Protein AF-A0A1T1D0C9-F1 (afdb_monomer_lite)

Organism: NCBI:txid1943583

pLDDT: mean 74.95, std 12.88, range [44.28, 93.12]

Structure (mmCIF, N/CA/C/O backbone):
data_AF-A0A1T1D0C9-F1
#
_entry.id   AF-A0A1T1D0C9-F1
#
loop_
_atom_site.group_PDB
_atom_site.id
_atom_site.type_symbol
_atom_site.label_atom_id
_atom_site.label_alt_id
_atom_site.label_comp_id
_atom_site.label_asym_id
_atom_site.label_entity_id
_atom_site.label_seq_id
_atom_site.pdbx_PDB_ins_code
_atom_site.Cartn_x
_atom_site.Cartn_y
_atom_site.Cartn_z
_atom_site.occupancy
_atom_site.B_iso_or_equiv
_atom_site.auth_seq_id
_atom_site.auth_comp_id
_atom_site.auth_asym_id
_atom_site.auth_atom_id
_atom_site.pdbx_PDB_model_num
ATOM 1 N N . MET A 1 1 ? -17.736 -8.855 -10.399 1.00 44.28 1 MET A N 1
ATOM 2 C CA . MET A 1 1 ? -16.641 -9.854 -10.340 1.00 44.28 1 MET A CA 1
ATOM 3 C C . MET A 1 1 ? -16.207 -10.175 -11.767 1.00 44.28 1 MET A C 1
ATOM 5 O O . MET A 1 1 ? -16.504 -11.245 -12.278 1.00 44.28 1 MET A O 1
ATOM 9 N N . GLY A 1 2 ? -15.571 -9.210 -12.428 1.00 45.88 2 GLY A N 1
ATOM 10 C CA . GLY A 1 2 ? -15.010 -9.359 -13.778 1.00 45.88 2 GLY A CA 1
ATOM 11 C C . GLY A 1 2 ? -13.905 -8.342 -14.096 1.00 45.88 2 GLY A C 1
ATOM 12 O O . GLY A 1 2 ? -13.248 -8.462 -15.119 1.00 45.88 2 GLY A O 1
ATOM 13 N N . ASP A 1 3 ? -13.653 -7.384 -13.201 1.00 52.75 3 ASP A N 1
ATOM 14 C CA . ASP A 1 3 ? -12.983 -6.125 -13.553 1.00 52.75 3 ASP A CA 1
ATOM 15 C C . ASP A 1 3 ? -11.472 -6.110 -13.279 1.00 52.75 3 ASP A C 1
ATOM 17 O O . ASP A 1 3 ? -10.741 -5.297 -13.833 1.00 52.75 3 ASP A O 1
ATOM 21 N N . SER A 1 4 ? -10.966 -7.037 -12.461 1.00 56.91 4 SER A N 1
ATOM 22 C CA . SER A 1 4 ? -9.579 -6.975 -11.981 1.00 56.91 4 SER A CA 1
ATOM 23 C C . SER A 1 4 ? -8.540 -7.305 -13.063 1.00 56.91 4 SER A C 1
ATOM 25 O O . SER A 1 4 ? -7.440 -6.770 -13.024 1.00 56.91 4 SER A O 1
ATOM 27 N N . LEU A 1 5 ? -8.870 -8.167 -14.033 1.00 55.41 5 LEU A N 1
ATOM 28 C CA . LEU A 1 5 ? -7.954 -8.537 -15.125 1.00 55.41 5 LEU A CA 1
ATOM 29 C C . LEU A 1 5 ? -7.935 -7.500 -16.253 1.00 55.41 5 LEU A C 1
ATOM 31 O O . LEU A 1 5 ? -6.875 -7.236 -16.813 1.00 55.41 5 LEU A O 1
ATOM 35 N N . GLU A 1 6 ? -9.086 -6.904 -16.563 1.00 62.94 6 GLU A N 1
ATOM 36 C CA . GLU A 1 6 ? -9.192 -5.811 -17.539 1.00 62.94 6 GLU A CA 1
ATOM 37 C C . GLU A 1 6 ? -8.469 -4.557 -17.029 1.00 62.94 6 GLU A C 1
ATOM 39 O O . GLU A 1 6 ? -7.736 -3.929 -17.788 1.00 62.94 6 GLU A O 1
ATOM 44 N N . TYR A 1 7 ? -8.584 -4.256 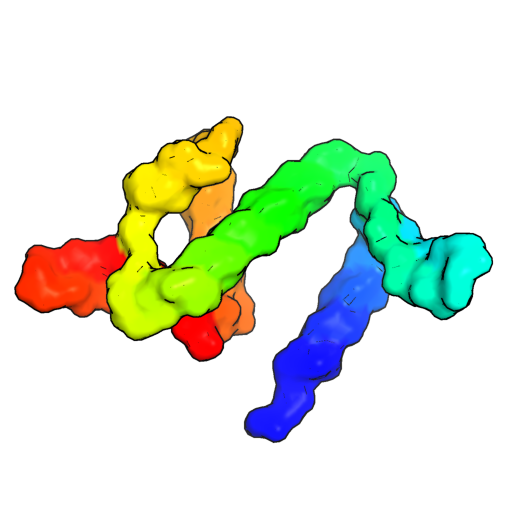-15.729 1.00 65.38 7 TYR A N 1
ATOM 45 C CA . TYR A 1 7 ? -7.836 -3.175 -15.086 1.00 65.38 7 TYR A CA 1
ATOM 46 C C . TYR A 1 7 ? -6.321 -3.394 -15.168 1.00 65.38 7 TYR A C 1
ATOM 48 O O . TYR A 1 7 ? -5.598 -2.529 -15.653 1.00 65.38 7 TYR A O 1
ATOM 56 N N . ILE A 1 8 ? -5.841 -4.586 -14.787 1.00 60.22 8 ILE A N 1
ATOM 57 C CA . ILE A 1 8 ? -4.411 -4.923 -14.869 1.00 60.22 8 ILE A CA 1
ATOM 58 C C . ILE A 1 8 ? -3.909 -4.836 -16.317 1.00 60.22 8 ILE A C 1
ATOM 60 O O . ILE A 1 8 ? -2.808 -4.344 -16.549 1.00 60.22 8 ILE A O 1
ATOM 64 N N . ARG A 1 9 ? -4.703 -5.275 -17.304 1.00 70.38 9 ARG A N 1
ATOM 65 C CA . ARG A 1 9 ? -4.324 -5.169 -18.721 1.00 70.38 9 ARG A CA 1
ATOM 66 C C . ARG A 1 9 ? -4.225 -3.710 -19.171 1.00 70.38 9 ARG A C 1
ATOM 68 O O . ARG A 1 9 ? -3.238 -3.352 -19.803 1.00 70.38 9 ARG A O 1
ATOM 75 N N . SER A 1 10 ? -5.210 -2.886 -18.817 1.00 70.19 10 SER A N 1
ATOM 76 C CA . SER A 1 10 ? -5.227 -1.460 -19.155 1.00 70.19 10 SER A CA 1
ATOM 77 C C . SER A 1 10 ? -4.038 -0.714 -18.547 1.00 70.19 10 SER A C 1
ATOM 79 O O . SER A 1 10 ? -3.440 0.129 -19.212 1.00 70.19 10 SER A O 1
ATOM 81 N N . GLU A 1 11 ? -3.669 -1.037 -17.308 1.00 68.62 11 GLU A N 1
ATOM 82 C CA . GLU A 1 11 ? -2.542 -0.394 -16.631 1.00 68.62 11 GLU A CA 1
ATOM 83 C C . GLU A 1 11 ? -1.204 -0.788 -17.272 1.00 68.62 11 GLU A C 1
ATOM 85 O O . GLU A 1 11 ? -0.354 0.061 -17.529 1.00 68.62 11 GLU A O 1
ATOM 90 N N . LEU A 1 12 ? -1.042 -2.067 -17.632 1.00 64.50 12 LEU A N 1
ATOM 91 C CA . LEU A 1 12 ? 0.142 -2.539 -18.354 1.00 64.50 12 LEU A CA 1
ATOM 92 C C . LEU A 1 12 ? 0.268 -1.878 -19.735 1.00 64.50 12 LEU A C 1
ATOM 94 O O . LEU A 1 12 ? 1.355 -1.440 -20.102 1.00 64.50 12 LEU A O 1
ATOM 98 N N . GLU A 1 13 ? -0.830 -1.758 -20.485 1.00 70.50 13 GLU A N 1
ATOM 99 C CA . GLU A 1 13 ? -0.844 -1.073 -21.786 1.00 70.50 13 GLU A CA 1
ATOM 100 C C . GLU A 1 13 ? -0.482 0.414 -21.658 1.00 70.50 13 GLU A C 1
ATOM 102 O O . GLU A 1 13 ? 0.271 0.943 -22.479 1.00 70.50 13 GLU A O 1
ATOM 107 N N . HIS A 1 14 ? -0.964 1.081 -20.608 1.00 67.62 14 HIS A N 1
ATOM 108 C CA . HIS A 1 14 ? -0.642 2.479 -20.322 1.00 67.62 14 HIS A CA 1
ATOM 109 C C . HIS A 1 14 ? 0.840 2.680 -19.991 1.00 67.62 14 HIS A C 1
ATOM 111 O O . HIS A 1 14 ? 1.480 3.594 -20.516 1.00 67.62 14 HIS A O 1
ATOM 117 N N . LEU A 1 15 ? 1.414 1.795 -19.174 1.00 60.16 15 LEU A N 1
ATOM 118 C CA . LEU A 1 15 ? 2.836 1.825 -18.821 1.00 60.16 15 LEU A CA 1
ATOM 119 C C . LEU A 1 15 ? 3.737 1.540 -20.033 1.00 60.16 15 LEU A C 1
ATOM 121 O O . LEU A 1 15 ? 4.766 2.198 -20.202 1.00 60.16 15 LEU A O 1
ATOM 125 N N . MET A 1 16 ? 3.321 0.634 -20.926 1.00 67.44 16 MET A N 1
ATOM 126 C CA . MET A 1 16 ? 4.014 0.381 -22.196 1.00 67.44 16 MET A CA 1
ATOM 127 C C . MET A 1 16 ? 3.992 1.605 -23.118 1.00 67.44 16 MET A C 1
ATOM 129 O O . MET A 1 16 ? 5.018 1.965 -23.692 1.00 67.44 16 MET A O 1
ATOM 133 N N . GLN A 1 17 ? 2.845 2.281 -23.249 1.00 68.00 17 GLN A N 1
ATOM 134 C CA . GLN A 1 17 ? 2.715 3.476 -24.095 1.00 68.00 17 GLN A CA 1
ATOM 135 C C . GLN A 1 17 ? 3.552 4.656 -23.596 1.00 68.00 17 GLN A C 1
ATOM 137 O O . GLN A 1 17 ? 4.026 5.458 -24.400 1.00 68.00 17 GLN A O 1
ATOM 142 N N . LYS A 1 18 ? 3.753 4.759 -22.280 1.00 62.28 18 LYS A N 1
ATOM 143 C CA . LYS A 1 18 ? 4.608 5.783 -21.669 1.00 62.28 18 LYS A CA 1
ATOM 144 C C . LYS A 1 18 ? 6.104 5.477 -21.765 1.00 62.28 18 LYS A C 1
ATOM 146 O O . LYS A 1 18 ? 6.906 6.341 -21.425 1.00 62.28 18 LYS A O 1
ATOM 151 N N . GLY A 1 19 ? 6.484 4.284 -22.229 1.00 57.06 19 GLY A N 1
ATOM 152 C CA . GLY A 1 19 ? 7.875 3.832 -22.218 1.00 57.06 19 GLY A CA 1
ATOM 153 C C . GLY A 1 19 ? 8.396 3.517 -20.814 1.00 57.06 19 GLY A C 1
ATOM 154 O O . GLY A 1 19 ? 9.601 3.412 -20.633 1.00 57.06 19 GLY A O 1
ATOM 155 N N . CYS A 1 20 ? 7.503 3.359 -19.833 1.00 54.72 20 CYS A N 1
ATOM 156 C CA . CYS A 1 20 ? 7.835 2.979 -18.459 1.00 54.72 20 CYS A CA 1
ATOM 157 C C . CYS A 1 20 ? 7.955 1.455 -18.305 1.00 54.72 20 CYS A C 1
ATOM 159 O O . CYS A 1 20 ? 8.427 0.983 -17.280 1.00 54.72 20 CYS A O 1
ATOM 161 N N . LEU A 1 21 ? 7.552 0.682 -19.322 1.00 59.09 21 LEU A N 1
ATOM 162 C CA . LEU A 1 21 ? 7.529 -0.778 -19.309 1.00 59.09 21 LEU A CA 1
ATOM 163 C C . LEU A 1 21 ? 7.878 -1.345 -20.696 1.00 59.09 21 LEU A C 1
ATOM 165 O O . LEU A 1 21 ? 7.067 -1.302 -21.620 1.00 59.09 21 LEU A O 1
ATOM 169 N N . ASP A 1 22 ? 9.065 -1.927 -20.835 1.00 60.50 22 ASP A N 1
ATOM 170 C CA . ASP A 1 22 ? 9.458 -2.747 -21.980 1.00 60.50 22 ASP A CA 1
ATOM 171 C C . ASP A 1 22 ? 8.932 -4.170 -21.813 1.00 60.50 22 ASP A C 1
ATOM 173 O O . ASP A 1 22 ? 9.204 -4.853 -20.823 1.00 60.50 22 ASP A O 1
ATOM 177 N N . VAL A 1 23 ? 8.236 -4.661 -22.832 1.00 66.69 23 VAL A N 1
ATOM 178 C CA . VAL A 1 23 ? 7.810 -6.059 -22.911 1.00 66.69 23 VAL A CA 1
ATOM 179 C C . VAL A 1 23 ? 8.692 -6.787 -23.909 1.00 66.69 23 VAL A C 1
ATOM 181 O O . VAL A 1 23 ? 8.782 -6.400 -25.072 1.00 66.69 23 VAL A O 1
ATOM 184 N N . PHE A 1 24 ? 9.338 -7.860 -23.466 1.00 70.19 24 PHE A N 1
ATOM 185 C CA . PHE A 1 24 ? 10.193 -8.685 -24.306 1.00 70.19 24 PHE A CA 1
ATOM 186 C C . PHE A 1 24 ? 9.923 -10.164 -24.056 1.00 70.19 24 PHE A C 1
ATOM 188 O O . PHE A 1 24 ? 9.647 -10.583 -22.936 1.00 70.19 24 PHE A O 1
ATOM 195 N N . ASN A 1 25 ? 10.032 -10.975 -25.104 1.00 69.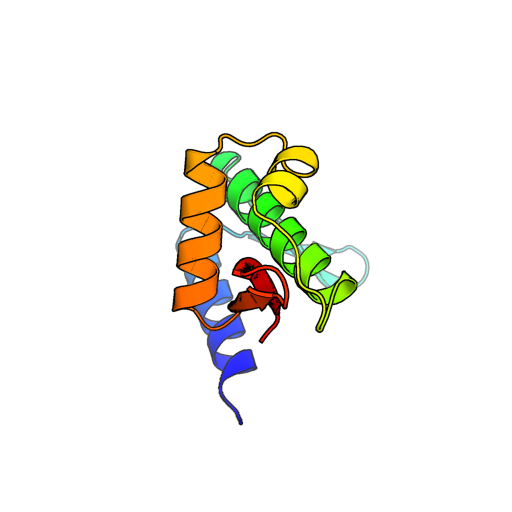88 25 ASN A N 1
ATOM 196 C CA . ASN A 1 25 ? 10.026 -12.423 -24.944 1.00 69.88 25 ASN A CA 1
ATOM 197 C C . ASN A 1 25 ? 11.427 -12.871 -24.548 1.00 69.88 25 ASN A C 1
ATOM 199 O O . ASN A 1 25 ? 12.411 -12.495 -25.192 1.00 69.88 25 ASN A O 1
ATOM 203 N N . ASP A 1 26 ? 11.528 -13.664 -23.489 1.00 64.75 26 ASP A N 1
ATOM 204 C CA . ASP A 1 26 ? 12.792 -14.297 -23.160 1.00 64.75 26 ASP A CA 1
ATOM 205 C C . ASP A 1 26 ? 13.141 -15.402 -24.171 1.00 64.75 26 ASP A C 1
ATOM 207 O O . ASP A 1 26 ? 12.358 -15.780 -25.045 1.00 64.75 26 ASP A O 1
ATOM 211 N N . ASN A 1 27 ? 14.342 -15.962 -24.038 1.00 74.38 27 ASN A N 1
ATOM 212 C CA . ASN A 1 27 ? 14.845 -17.001 -24.942 1.00 74.38 27 ASN A CA 1
ATOM 213 C C . ASN A 1 27 ? 14.044 -18.319 -24.869 1.00 74.38 27 ASN A C 1
ATOM 215 O O . ASN A 1 27 ? 14.352 -19.263 -25.595 1.00 74.38 27 ASN A O 1
ATOM 219 N N . ARG A 1 28 ? 13.066 -18.413 -23.962 1.00 76.62 28 ARG A N 1
ATOM 220 C CA . ARG A 1 28 ? 12.152 -19.545 -23.786 1.00 76.62 28 ARG A CA 1
ATOM 221 C C . ARG A 1 28 ? 10.749 -19.234 -24.319 1.00 76.62 28 ARG A C 1
ATOM 223 O O . ARG A 1 28 ? 9.899 -20.119 -24.291 1.00 76.62 28 ARG A O 1
ATOM 230 N N . GLY A 1 29 ? 10.522 -18.026 -24.841 1.00 70.19 29 GLY A N 1
ATOM 231 C CA . GLY A 1 29 ? 9.230 -17.571 -25.345 1.00 70.19 29 GLY A CA 1
ATOM 232 C C . GLY A 1 29 ? 8.273 -17.091 -24.251 1.00 70.19 29 GLY A C 1
ATOM 233 O O . GLY A 1 29 ? 7.090 -16.921 -24.534 1.00 70.19 29 GLY A O 1
ATOM 234 N N . GLU A 1 30 ? 8.750 -16.880 -23.019 1.00 62.12 30 GLU A N 1
ATOM 235 C CA . GLU A 1 30 ? 7.940 -16.296 -21.948 1.00 62.12 30 GLU A CA 1
ATOM 236 C C . GLU A 1 30 ? 7.956 -14.767 -22.045 1.00 62.12 30 GLU A C 1
ATOM 238 O O . GLU A 1 30 ? 9.020 -14.152 -22.159 1.00 62.12 30 GLU A O 1
ATOM 243 N N . VAL A 1 31 ? 6.773 -14.151 -21.962 1.00 64.56 31 VAL A N 1
ATOM 244 C CA . VAL A 1 31 ? 6.622 -12.692 -21.908 1.00 64.56 31 VAL A CA 1
ATOM 245 C C . VAL A 1 31 ? 7.204 -12.186 -20.589 1.00 64.56 31 VAL A C 1
ATOM 247 O O . VAL A 1 31 ? 6.760 -12.576 -19.508 1.00 64.56 31 VAL A O 1
ATOM 250 N N . ARG A 1 32 ? 8.199 -11.307 -20.677 1.00 58.81 32 ARG A N 1
ATOM 251 C CA . ARG A 1 32 ? 8.838 -10.642 -19.543 1.00 58.81 32 ARG A CA 1
ATOM 252 C C . ARG A 1 32 ? 8.730 -9.134 -19.680 1.00 58.81 32 ARG A C 1
ATOM 254 O O . ARG A 1 32 ? 8.689 -8.590 -20.778 1.00 58.81 32 ARG A O 1
ATOM 261 N N . TYR A 1 33 ? 8.720 -8.477 -18.532 1.00 62.50 33 TYR A N 1
ATOM 262 C CA . TYR A 1 33 ? 8.597 -7.034 -18.403 1.00 62.50 33 TYR A CA 1
ATOM 263 C C . TYR A 1 33 ? 9.916 -6.478 -17.840 1.00 62.50 33 TYR A C 1
ATOM 265 O O . TYR A 1 33 ? 10.492 -7.074 -16.925 1.00 62.50 33 TYR A O 1
ATOM 273 N N . ARG A 1 34 ? 10.432 -5.386 -18.406 1.00 53.50 34 ARG A N 1
ATOM 274 C CA . ARG A 1 34 ? 11.635 -4.656 -17.973 1.00 53.50 34 ARG A CA 1
ATOM 275 C C . ARG A 1 34 ? 11.296 -3.172 -17.957 1.00 53.50 34 ARG A C 1
ATOM 277 O O . ARG A 1 34 ? 10.827 -2.663 -18.953 1.00 53.50 34 ARG A O 1
ATOM 284 N N . GLU A 1 35 ? 11.549 -2.469 -16.868 1.00 57.19 35 GLU A N 1
ATOM 285 C CA . GLU A 1 35 ? 11.261 -1.032 -16.784 1.00 57.19 35 GLU A CA 1
ATOM 286 C C . G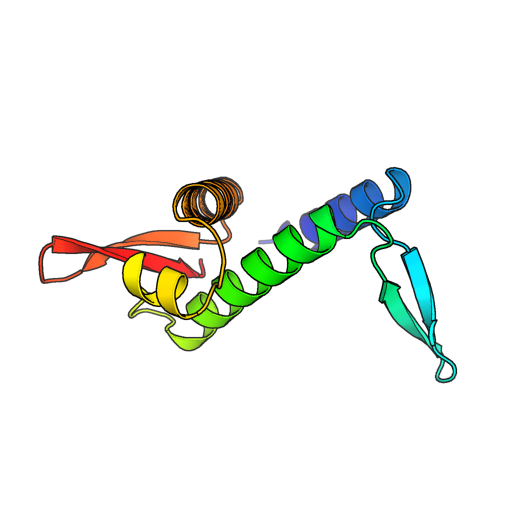LU A 1 35 ? 12.557 -0.242 -17.021 1.00 57.19 35 GLU A C 1
ATOM 288 O O . GLU A 1 35 ? 13.559 -0.539 -16.368 1.00 57.19 35 GLU A O 1
ATOM 293 N N . PRO A 1 36 ? 12.596 0.706 -17.976 1.00 51.75 36 PRO A N 1
ATOM 294 C CA . PRO A 1 36 ? 13.804 1.470 -18.290 1.00 51.75 36 PRO A CA 1
ATOM 295 C C . PRO A 1 36 ? 14.001 2.722 -17.412 1.00 51.75 36 PRO A C 1
ATOM 297 O O . PRO A 1 36 ? 15.034 3.382 -17.531 1.00 51.75 36 PRO A O 1
ATOM 300 N N . CYS A 1 37 ? 13.052 3.061 -16.532 1.00 49.66 37 CYS A N 1
ATOM 301 C CA . CYS A 1 37 ? 13.121 4.226 -15.648 1.00 49.66 37 CYS A CA 1
ATOM 302 C C . CY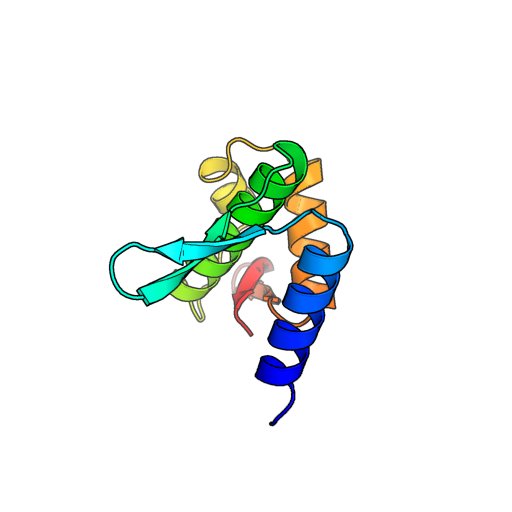S A 1 37 ? 13.402 3.798 -14.197 1.00 49.66 37 CYS A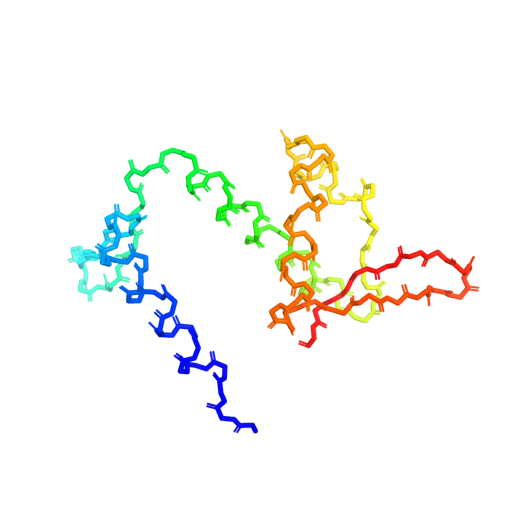 C 1
ATOM 304 O O . CYS A 1 37 ? 12.539 3.216 -13.546 1.00 49.66 37 CYS A O 1
ATOM 306 N N . ASP A 1 38 ? 14.584 4.137 -13.665 1.00 53.12 38 ASP A N 1
ATOM 307 C CA . ASP A 1 38 ? 15.003 3.786 -12.292 1.00 53.12 38 ASP A CA 1
ATOM 308 C C . ASP A 1 38 ? 14.009 4.262 -11.207 1.00 53.12 38 ASP A C 1
ATOM 310 O O . ASP A 1 38 ? 13.880 3.638 -10.154 1.00 53.12 38 ASP A O 1
ATOM 314 N N . HIS A 1 39 ? 13.281 5.356 -11.465 1.00 47.72 39 HIS A N 1
ATOM 315 C CA . HIS A 1 39 ? 12.283 5.909 -10.544 1.00 47.72 39 HIS A CA 1
ATOM 316 C C . HIS A 1 39 ? 10.993 5.071 -10.494 1.00 47.72 39 HIS A C 1
ATOM 318 O O . HIS A 1 39 ? 10.485 4.787 -9.411 1.00 47.72 39 HIS A O 1
ATOM 324 N N . ASP A 1 40 ? 10.514 4.604 -11.650 1.00 54.59 40 ASP A N 1
ATOM 325 C CA . ASP A 1 40 ? 9.311 3.767 -11.740 1.00 54.59 40 ASP A CA 1
ATOM 326 C C . ASP A 1 40 ? 9.584 2.350 -11.218 1.00 54.59 40 ASP A C 1
ATOM 328 O O . ASP A 1 40 ? 8.720 1.744 -10.586 1.00 54.59 40 ASP A O 1
ATOM 332 N N . GLN A 1 41 ? 10.823 1.862 -11.361 1.00 58.16 41 GLN A N 1
ATOM 333 C CA . GLN A 1 41 ? 11.234 0.580 -10.796 1.00 58.16 41 GLN A CA 1
ATOM 334 C C . GLN A 1 41 ? 11.211 0.592 -9.261 1.00 58.16 41 GLN A C 1
ATOM 336 O O . GLN A 1 41 ? 10.777 -0.387 -8.653 1.00 58.16 41 GLN A O 1
ATOM 341 N N . ALA A 1 42 ? 11.653 1.677 -8.616 1.00 61.09 42 ALA A N 1
ATOM 342 C CA . ALA A 1 42 ? 11.577 1.807 -7.160 1.00 61.09 42 ALA A CA 1
ATOM 343 C C . ALA A 1 42 ? 10.116 1.783 -6.686 1.00 61.09 42 ALA A C 1
ATOM 345 O O . ALA A 1 42 ? 9.762 0.968 -5.834 1.00 61.09 42 ALA A O 1
ATOM 346 N N . ILE A 1 43 ? 9.252 2.572 -7.332 1.00 64.00 43 ILE A N 1
ATOM 347 C CA . ILE A 1 43 ? 7.812 2.619 -7.051 1.00 64.00 43 ILE A CA 1
ATOM 348 C C . ILE A 1 43 ? 7.170 1.235 -7.228 1.00 64.00 43 ILE A C 1
ATOM 350 O O . ILE A 1 43 ? 6.484 0.742 -6.326 1.00 64.00 43 ILE A O 1
ATOM 354 N N . LEU A 1 44 ? 7.434 0.549 -8.346 1.00 68.50 44 LEU A N 1
ATOM 355 C CA . LEU A 1 44 ? 6.894 -0.786 -8.594 1.00 68.50 44 LEU A CA 1
ATOM 356 C C . LEU A 1 44 ? 7.399 -1.798 -7.556 1.00 68.50 44 LEU A C 1
ATOM 358 O O . LEU A 1 44 ? 6.616 -2.604 -7.045 1.00 68.50 44 LEU A O 1
ATOM 362 N N . GLN A 1 45 ? 8.689 -1.770 -7.212 1.00 74.81 45 GLN A N 1
ATOM 363 C CA . GLN A 1 45 ? 9.250 -2.661 -6.194 1.00 74.81 45 GLN A CA 1
ATOM 364 C C . GLN A 1 45 ? 8.590 -2.442 -4.832 1.00 74.81 45 GLN A C 1
ATOM 366 O O . GLN A 1 45 ? 8.246 -3.420 -4.159 1.00 74.81 45 GLN A O 1
ATOM 371 N N . SER A 1 46 ? 8.357 -1.193 -4.439 1.00 78.94 46 SER A N 1
ATOM 372 C CA . SER A 1 46 ? 7.707 -0.857 -3.173 1.00 78.94 46 SER A CA 1
ATOM 373 C C . SER A 1 46 ? 6.255 -1.314 -3.154 1.00 78.94 46 SER A C 1
ATOM 375 O O . SER A 1 46 ? 5.843 -2.022 -2.228 1.00 78.94 46 SER A O 1
ATOM 377 N N . ARG A 1 47 ? 5.507 -1.069 -4.233 1.00 82.50 47 ARG A N 1
ATOM 378 C CA . ARG A 1 47 ? 4.134 -1.575 -4.406 1.00 82.50 47 ARG A CA 1
ATOM 379 C C . ARG A 1 47 ? 4.064 -3.096 -4.331 1.00 82.50 47 ARG A C 1
ATOM 381 O O . ARG A 1 47 ? 3.245 -3.649 -3.594 1.00 82.50 47 ARG A O 1
ATOM 388 N N . LEU A 1 48 ? 4.953 -3.800 -5.032 1.00 80.81 48 LEU A N 1
ATOM 389 C CA . LEU A 1 48 ? 5.004 -5.263 -5.013 1.00 80.81 48 LEU A CA 1
ATOM 390 C C . LEU A 1 48 ? 5.326 -5.811 -3.619 1.00 80.81 48 LEU A C 1
ATOM 392 O O . LEU A 1 48 ? 4.723 -6.803 -3.197 1.00 80.81 48 LEU A O 1
ATOM 396 N N . LYS A 1 49 ? 6.242 -5.175 -2.883 1.00 83.25 49 LYS A N 1
ATOM 397 C CA . LYS A 1 49 ? 6.560 -5.543 -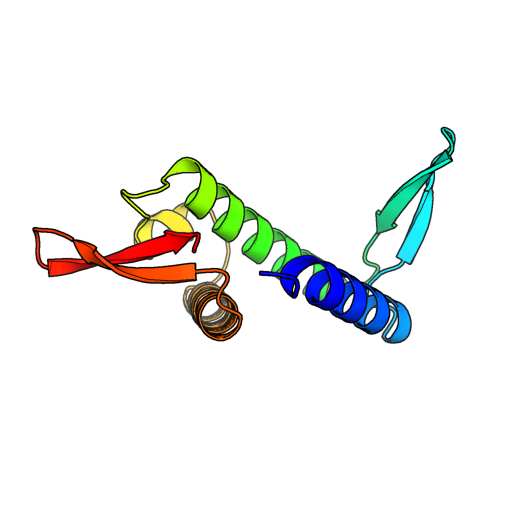1.496 1.00 83.25 49 LYS A CA 1
ATOM 398 C C . LYS A 1 49 ? 5.356 -5.329 -0.573 1.00 83.25 49 LYS A C 1
ATOM 400 O O . LYS A 1 49 ? 5.017 -6.248 0.177 1.00 83.25 49 LYS A O 1
ATOM 405 N N . ILE A 1 50 ? 4.650 -4.200 -0.691 1.00 84.19 50 ILE A N 1
ATOM 406 C CA . ILE A 1 50 ? 3.421 -3.914 0.070 1.00 84.19 50 ILE A CA 1
ATOM 407 C C . ILE A 1 50 ? 2.358 -4.985 -0.183 1.00 84.19 50 ILE A C 1
ATOM 409 O O . ILE A 1 50 ? 1.847 -5.600 0.758 1.00 84.19 50 ILE A O 1
ATOM 413 N N . LEU A 1 51 ? 2.064 -5.279 -1.449 1.00 83.19 51 LEU A N 1
ATOM 414 C CA . LEU A 1 51 ? 1.067 -6.285 -1.819 1.00 83.19 51 LEU A CA 1
ATOM 415 C C . LEU A 1 51 ? 1.479 -7.697 -1.382 1.00 83.19 51 LEU A C 1
ATOM 417 O O . LEU A 1 51 ? 0.646 -8.494 -0.936 1.00 83.19 51 LEU A O 1
ATOM 421 N N . ARG A 1 52 ? 2.775 -8.022 -1.442 1.00 83.56 52 ARG A N 1
ATOM 422 C CA . ARG A 1 52 ? 3.301 -9.297 -0.941 1.00 83.56 52 ARG A CA 1
ATOM 423 C C . ARG A 1 52 ? 3.113 -9.424 0.568 1.00 83.56 52 ARG A C 1
ATOM 425 O O . ARG A 1 52 ? 2.674 -10.486 1.022 1.00 83.56 52 ARG A O 1
ATOM 432 N N . LEU A 1 53 ? 3.391 -8.367 1.329 1.00 83.69 53 LEU A N 1
ATOM 433 C CA . LEU A 1 53 ? 3.188 -8.341 2.777 1.00 83.69 53 LEU A CA 1
ATOM 434 C C . LEU A 1 53 ? 1.701 -8.483 3.125 1.00 83.69 53 LEU A C 1
ATOM 436 O O . LEU A 1 53 ? 1.338 -9.304 3.974 1.00 83.69 53 LEU A O 1
ATOM 440 N N . ALA A 1 54 ? 0.836 -7.767 2.407 1.00 83.50 54 ALA A N 1
ATOM 441 C CA . ALA A 1 54 ? -0.616 -7.863 2.522 1.00 83.50 54 ALA A CA 1
ATOM 442 C C . ALA A 1 54 ? -1.108 -9.307 2.309 1.00 83.50 54 ALA A C 1
ATOM 444 O O . ALA A 1 54 ? -1.845 -9.860 3.133 1.00 83.50 54 ALA A O 1
ATOM 445 N N . LYS A 1 55 ? -0.619 -9.968 1.252 1.00 78.00 55 LYS A N 1
ATOM 446 C CA . LYS A 1 55 ? -0.932 -11.369 0.932 1.00 78.00 55 LYS A CA 1
ATOM 447 C C . LYS A 1 55 ? -0.438 -12.347 1.999 1.00 78.00 55 LYS A C 1
ATOM 449 O O . LYS A 1 55 ? -1.127 -13.322 2.304 1.00 78.00 55 LYS A O 1
ATOM 454 N N . TRP A 1 56 ? 0.746 -12.111 2.563 1.00 80.75 56 TRP A N 1
ATOM 455 C CA . TRP A 1 56 ? 1.326 -12.960 3.608 1.00 80.75 56 TRP A CA 1
ATOM 456 C C . TRP A 1 56 ? 0.588 -12.832 4.939 1.00 80.75 56 TRP A C 1
ATOM 458 O O . TRP A 1 56 ? 0.328 -13.833 5.608 1.00 80.75 56 TRP A O 1
ATOM 468 N N . ARG A 1 57 ? 0.219 -11.609 5.324 1.00 81.75 57 ARG A N 1
ATOM 469 C CA . ARG A 1 57 ? -0.437 -11.330 6.607 1.00 81.75 57 ARG A CA 1
ATOM 470 C C . ARG A 1 57 ? -1.950 -11.549 6.573 1.00 81.75 57 ARG A C 1
ATOM 472 O O . ARG A 1 57 ? -2.558 -11.705 7.638 1.00 81.75 57 ARG A O 1
ATOM 479 N N . ARG A 1 58 ? -2.548 -11.633 5.377 1.00 80.75 58 ARG A N 1
ATOM 480 C CA . ARG A 1 58 ? -3.981 -11.884 5.142 1.00 80.75 58 ARG A CA 1
ATOM 481 C C . ARG A 1 58 ? -4.839 -11.047 6.101 1.00 80.75 58 ARG A C 1
ATOM 483 O O . ARG A 1 58 ? -4.670 -9.838 6.198 1.00 80.75 58 ARG A O 1
ATOM 490 N N . ARG A 1 59 ? -5.709 -11.699 6.880 1.00 80.94 59 ARG A N 1
ATOM 491 C CA . ARG A 1 59 ? -6.663 -11.059 7.795 1.00 80.94 59 ARG A CA 1
ATOM 492 C C . ARG A 1 59 ? -6.029 -10.289 8.954 1.00 80.94 59 ARG A C 1
ATOM 494 O O . ARG A 1 59 ? -6.690 -9.405 9.480 1.00 80.94 59 ARG A O 1
ATOM 501 N N . ARG A 1 60 ? -4.793 -10.608 9.364 1.00 85.38 60 ARG A N 1
ATOM 502 C CA . ARG A 1 60 ? -4.114 -9.857 10.440 1.00 85.38 60 ARG A CA 1
ATOM 503 C C . ARG A 1 60 ? -3.633 -8.486 9.975 1.00 85.38 60 ARG A C 1
ATOM 505 O O . ARG A 1 60 ? -3.457 -7.603 10.806 1.00 85.38 60 ARG A O 1
ATOM 512 N N . GLY A 1 61 ? -3.404 -8.328 8.672 1.00 89.50 61 GLY A N 1
ATOM 513 C CA . GLY A 1 61 ? -2.812 -7.125 8.110 1.00 89.50 61 GLY A CA 1
ATOM 514 C C . GLY A 1 61 ? -1.411 -6.816 8.650 1.00 89.50 61 GLY A C 1
ATOM 515 O O . GLY A 1 61 ? -0.769 -7.628 9.326 1.00 89.50 61 GLY A O 1
ATOM 516 N N . PHE A 1 62 ? -0.917 -5.628 8.329 1.00 89.88 62 PHE A N 1
ATOM 517 C CA . PHE A 1 62 ? 0.382 -5.120 8.755 1.00 89.88 62 PHE A CA 1
ATOM 518 C C . PHE A 1 62 ? 0.283 -3.661 9.206 1.00 89.88 62 PHE A C 1
ATOM 520 O O . PHE A 1 62 ? -0.683 -2.966 8.900 1.00 89.88 62 PHE A O 1
ATOM 527 N N . HIS A 1 63 ? 1.275 -3.218 9.976 1.00 91.38 63 HIS A N 1
ATOM 528 C CA . HIS A 1 63 ? 1.409 -1.819 10.375 1.00 91.38 63 HIS A CA 1
ATOM 529 C C . HIS A 1 63 ? 2.267 -1.040 9.393 1.00 91.38 63 HIS A C 1
ATOM 531 O O . HIS A 1 63 ? 3.193 -1.596 8.802 1.00 91.38 63 HIS A O 1
ATOM 537 N N . PHE A 1 64 ? 2.045 0.273 9.369 1.00 88.25 64 PHE A N 1
ATOM 538 C CA . PHE A 1 64 ? 2.923 1.226 8.701 1.00 88.25 64 PHE A CA 1
ATOM 539 C C . PHE A 1 64 ? 4.394 1.072 9.131 1.00 88.25 64 PHE A C 1
ATOM 541 O O . PHE A 1 64 ? 5.283 0.949 8.302 1.00 88.25 64 PHE A O 1
ATOM 548 N N . SER A 1 65 ? 4.663 0.972 10.435 1.00 86.38 65 SER A N 1
ATOM 549 C CA . SER A 1 65 ? 6.030 0.772 10.937 1.00 86.38 65 SER A CA 1
ATOM 550 C C . SER A 1 65 ? 6.656 -0.553 10.495 1.00 86.38 65 SER A C 1
ATOM 552 O O . SER A 1 65 ? 7.869 -0.638 10.370 1.00 86.38 65 SER A O 1
ATOM 554 N N . GLY A 1 66 ? 5.846 -1.587 10.247 1.00 82.56 66 GLY A N 1
ATOM 555 C CA . GLY A 1 66 ? 6.337 -2.872 9.756 1.00 82.56 66 GLY A CA 1
ATOM 556 C C . GLY A 1 66 ? 6.789 -2.792 8.303 1.00 82.56 66 GLY A C 1
ATOM 557 O O . GLY A 1 66 ? 7.849 -3.305 7.972 1.00 82.56 66 GLY A O 1
ATOM 558 N N . ILE A 1 67 ? 6.017 -2.106 7.456 1.00 82.88 67 ILE A N 1
ATOM 559 C CA . ILE A 1 67 ? 6.386 -1.914 6.052 1.00 82.88 67 ILE A CA 1
ATOM 560 C C . ILE A 1 67 ? 7.589 -0.966 5.916 1.00 82.88 67 ILE A C 1
ATOM 562 O O . ILE A 1 67 ? 8.482 -1.254 5.136 1.00 82.88 67 ILE A O 1
ATOM 566 N N . MET A 1 68 ? 7.690 0.069 6.757 1.00 85.44 68 MET A N 1
ATOM 567 C CA . MET A 1 68 ? 8.855 0.967 6.824 1.00 85.44 68 MET A CA 1
ATOM 568 C C . MET A 1 68 ? 10.174 0.268 7.177 1.00 85.44 68 MET A C 1
ATOM 570 O O . MET A 1 68 ? 11.238 0.810 6.923 1.00 85.44 68 MET A O 1
ATOM 574 N N . LEU A 1 69 ? 10.123 -0.900 7.825 1.00 79.62 69 LEU A N 1
ATOM 575 C CA . LEU A 1 69 ? 11.322 -1.696 8.106 1.00 79.62 69 LEU A CA 1
ATOM 576 C C . LEU A 1 69 ? 11.698 -2.615 6.935 1.00 79.62 69 LEU A C 1
ATOM 578 O O . LEU A 1 69 ? 12.839 -3.056 6.855 1.00 79.62 69 LEU A O 1
ATOM 582 N N . GLU A 1 70 ? 10.743 -2.942 6.063 1.00 77.31 70 GLU A N 1
ATOM 583 C CA . GLU A 1 70 ? 10.955 -3.796 4.886 1.00 77.31 70 GLU A CA 1
ATOM 584 C C . GLU A 1 70 ? 11.225 -2.985 3.606 1.00 77.31 70 GLU A C 1
ATOM 586 O O . GLU A 1 70 ? 11.826 -3.488 2.650 1.00 77.31 70 GLU A O 1
ATOM 591 N N . LEU A 1 71 ? 10.769 -1.735 3.583 1.00 74.56 71 LEU A N 1
ATOM 592 C CA . LEU A 1 71 ? 11.020 -0.751 2.544 1.00 74.56 71 LEU A CA 1
ATOM 593 C C . LEU A 1 71 ? 12.132 0.177 3.022 1.00 74.56 71 LEU A C 1
ATOM 595 O O . LEU A 1 71 ? 11.981 0.851 4.032 1.00 74.56 71 LEU A O 1
ATOM 599 N N . GLU A 1 72 ? 13.237 0.232 2.285 1.00 76.44 72 GLU A N 1
ATOM 600 C CA . GLU A 1 72 ? 14.310 1.217 2.492 1.00 76.44 72 GLU A CA 1
ATOM 601 C C . GLU A 1 72 ? 13.915 2.596 1.915 1.00 76.44 72 GLU A C 1
ATOM 603 O O . GLU A 1 72 ? 14.764 3.351 1.449 1.00 76.44 72 GLU A O 1
ATOM 608 N N . ASP A 1 73 ? 12.617 2.907 1.940 1.00 77.44 73 ASP A N 1
ATOM 609 C CA . ASP A 1 73 ? 12.008 4.095 1.343 1.00 77.44 73 ASP A CA 1
ATOM 610 C C . ASP A 1 73 ? 11.697 5.141 2.420 1.00 77.44 73 ASP A C 1
ATOM 612 O O . ASP A 1 73 ? 11.659 4.848 3.623 1.00 77.44 73 ASP A O 1
ATOM 616 N N . SER A 1 74 ? 11.423 6.377 2.000 1.00 84.12 74 SER A N 1
ATOM 617 C CA . SER A 1 74 ? 10.995 7.421 2.931 1.00 84.12 74 SER A CA 1
ATOM 618 C C . SER A 1 74 ? 9.564 7.186 3.450 1.00 84.12 74 SER A C 1
ATOM 620 O O . SER A 1 74 ? 8.713 6.639 2.742 1.00 84.12 74 SER A O 1
ATOM 622 N N . PRO A 1 75 ? 9.237 7.630 4.680 1.00 83.56 75 PRO A N 1
ATOM 623 C CA . PRO A 1 75 ? 7.877 7.546 5.213 1.00 83.56 75 PRO A CA 1
ATOM 624 C C . PRO A 1 75 ? 6.813 8.180 4.316 1.00 83.56 75 PRO A C 1
ATOM 626 O O . PRO A 1 75 ? 5.674 7.712 4.278 1.00 83.56 75 PRO A O 1
ATOM 629 N N . GLU A 1 76 ? 7.170 9.252 3.621 1.00 85.06 76 GLU A N 1
ATOM 630 C CA . GLU A 1 76 ? 6.302 9.975 2.703 1.00 85.06 76 GLU A CA 1
ATOM 631 C C . GLU A 1 76 ? 5.961 9.128 1.469 1.00 85.06 76 GLU A C 1
ATOM 633 O O . GLU A 1 76 ? 4.784 9.014 1.120 1.00 85.06 76 GLU A O 1
ATOM 638 N N . GLU A 1 77 ? 6.955 8.472 0.867 1.00 83.06 77 GLU A N 1
ATOM 639 C CA . GLU A 1 77 ? 6.765 7.580 -0.287 1.00 83.06 77 GLU A CA 1
ATOM 640 C C . GLU A 1 77 ? 5.897 6.375 0.084 1.00 83.06 77 GLU A C 1
ATOM 642 O O . GLU A 1 77 ? 4.914 6.075 -0.595 1.00 83.06 77 GLU A O 1
ATOM 647 N N . VAL A 1 78 ? 6.179 5.737 1.224 1.00 86.00 78 VAL A N 1
ATOM 648 C CA . VAL A 1 78 ? 5.394 4.584 1.691 1.00 86.00 78 VAL A CA 1
ATOM 649 C C . VAL A 1 78 ? 3.941 4.971 1.974 1.00 86.00 78 VAL A C 1
ATOM 651 O O . VAL A 1 78 ? 3.030 4.190 1.696 1.00 86.00 78 VAL A O 1
ATOM 654 N N . ARG A 1 79 ? 3.688 6.172 2.515 1.00 88.44 79 ARG A N 1
ATOM 655 C CA . ARG A 1 79 ? 2.315 6.673 2.699 1.00 88.44 79 ARG A CA 1
ATOM 656 C C . ARG A 1 79 ? 1.607 6.895 1.371 1.00 88.44 79 ARG A C 1
ATOM 658 O O . ARG A 1 79 ? 0.487 6.413 1.230 1.00 88.44 79 ARG A O 1
ATOM 665 N N . SER A 1 80 ? 2.256 7.570 0.423 1.00 86.38 80 SER A N 1
ATOM 666 C CA . SER A 1 80 ? 1.686 7.828 -0.904 1.00 86.38 80 SER A CA 1
ATOM 667 C C . SER A 1 80 ? 1.291 6.524 -1.599 1.00 86.38 80 SER A C 1
ATOM 669 O O . SER A 1 80 ? 0.206 6.420 -2.176 1.00 86.38 80 SER A O 1
ATOM 671 N N . GLU A 1 81 ? 2.127 5.489 -1.483 1.00 86.38 81 GLU A N 1
ATOM 672 C CA . GLU A 1 81 ? 1.830 4.190 -2.085 1.00 86.38 81 GLU A CA 1
ATOM 673 C C . GLU A 1 81 ? 0.709 3.434 -1.378 1.00 86.38 81 GLU A C 1
ATOM 675 O O . GLU A 1 81 ? -0.153 2.848 -2.031 1.00 86.38 81 GLU A O 1
ATOM 680 N N . LEU A 1 82 ? 0.657 3.471 -0.045 1.00 87.69 82 LEU A N 1
ATOM 681 C CA . LEU A 1 82 ? -0.463 2.880 0.688 1.00 87.69 82 LEU A CA 1
ATOM 682 C C . LEU A 1 82 ? -1.789 3.560 0.336 1.00 87.69 82 LEU A C 1
ATOM 684 O O . LEU A 1 82 ? -2.778 2.865 0.119 1.00 87.69 82 LEU A O 1
ATOM 688 N N . GLU A 1 83 ? -1.814 4.891 0.255 1.00 88.31 83 GLU A N 1
ATOM 689 C CA . GLU A 1 83 ? -3.004 5.650 -0.142 1.00 88.31 83 GLU A CA 1
ATOM 690 C C . GLU A 1 83 ? -3.446 5.301 -1.566 1.00 88.31 83 GLU A C 1
ATOM 692 O O . GLU A 1 83 ? -4.629 5.030 -1.781 1.00 88.31 83 GLU A O 1
ATOM 697 N N . SER A 1 84 ? -2.504 5.220 -2.509 1.00 84.44 84 SER A N 1
ATOM 698 C CA . SER A 1 84 ? -2.785 4.833 -3.898 1.00 84.44 84 SER A CA 1
ATOM 699 C C . SER A 1 84 ? -3.383 3.426 -3.974 1.00 84.44 84 SER A C 1
ATOM 701 O O . SER A 1 84 ? -4.453 3.223 -4.544 1.00 84.44 84 SER A O 1
ATOM 703 N N . LEU A 1 85 ? -2.769 2.451 -3.298 1.00 83.25 85 LEU A N 1
ATOM 704 C CA . LEU A 1 85 ? -3.252 1.067 -3.276 1.00 83.25 85 LEU A CA 1
ATOM 705 C C . LEU A 1 85 ? -4.619 0.908 -2.585 1.00 83.25 85 LEU A C 1
ATOM 707 O O . LEU A 1 85 ? -5.367 -0.011 -2.926 1.00 83.25 85 LEU A O 1
ATOM 711 N N . ILE A 1 86 ? -4.963 1.778 -1.630 1.00 83.31 86 ILE A N 1
ATOM 712 C CA . ILE A 1 86 ? -6.308 1.832 -1.032 1.00 83.31 86 ILE A CA 1
ATOM 713 C C . ILE A 1 86 ? -7.317 2.398 -2.037 1.00 83.31 86 ILE A C 1
ATOM 715 O O . ILE A 1 86 ? -8.391 1.824 -2.207 1.00 83.31 86 ILE A O 1
ATOM 719 N N . GLN A 1 87 ? -6.984 3.496 -2.724 1.00 80.00 87 GLN A N 1
ATOM 720 C CA . GLN A 1 87 ? -7.859 4.113 -3.731 1.00 80.00 87 GLN A CA 1
ATOM 721 C C . GLN A 1 87 ? -8.148 3.172 -4.906 1.00 80.00 87 GLN A C 1
ATOM 723 O O . GLN A 1 87 ? -9.267 3.136 -5.411 1.00 80.00 87 GLN A O 1
ATOM 728 N N . GLU A 1 88 ? -7.161 2.368 -5.294 1.00 84.38 88 GLU A N 1
ATOM 729 C CA . GLU A 1 88 ? -7.288 1.338 -6.330 1.00 84.38 88 GLU A CA 1
ATOM 730 C C . GLU A 1 88 ? -8.046 0.087 -5.857 1.00 84.38 88 GLU A C 1
ATOM 732 O O . GLU A 1 88 ? -8.316 -0.817 -6.646 1.00 84.38 88 GLU A O 1
ATOM 737 N N . GLY A 1 89 ? -8.382 -0.002 -4.567 1.00 79.44 89 GLY A N 1
ATOM 738 C CA . GLY A 1 89 ? -9.086 -1.146 -3.991 1.00 79.44 89 GLY A CA 1
ATOM 739 C C . GLY A 1 89 ? -8.222 -2.399 -3.828 1.00 79.44 89 GLY A C 1
ATOM 740 O O . GLY A 1 89 ? -8.767 -3.482 -3.620 1.00 79.44 89 GLY A O 1
ATOM 741 N N . CYS A 1 90 ? -6.893 -2.275 -3.904 1.00 81.06 90 CYS A N 1
ATOM 742 C CA . CYS A 1 90 ? -5.955 -3.373 -3.659 1.00 81.06 90 CYS A CA 1
ATOM 743 C C . CYS A 1 90 ? -5.732 -3.629 -2.160 1.00 81.06 90 CYS A C 1
ATOM 745 O O . CYS A 1 90 ? -5.404 -4.750 -1.756 1.00 81.06 90 CYS A O 1
ATOM 747 N N . LEU A 1 91 ? -5.888 -2.590 -1.335 1.00 85.62 91 LEU A N 1
ATOM 748 C CA . LEU A 1 91 ? -5.756 -2.660 0.116 1.00 85.62 91 LEU A CA 1
ATOM 749 C C . LEU A 1 91 ? -7.006 -2.146 0.828 1.00 85.62 91 LEU A C 1
ATOM 751 O O . LEU A 1 91 ? -7.593 -1.139 0.449 1.00 85.62 91 LEU A O 1
ATOM 755 N N . ASP A 1 92 ? -7.317 -2.798 1.941 1.00 86.44 92 ASP A N 1
ATOM 756 C CA . ASP A 1 92 ? -8.245 -2.327 2.960 1.00 86.44 92 ASP A CA 1
ATOM 757 C C . ASP A 1 92 ? -7.473 -1.762 4.155 1.00 86.44 92 ASP A C 1
ATOM 759 O O . ASP A 1 92 ? -6.475 -2.344 4.605 1.00 86.44 92 ASP A O 1
ATOM 763 N N . VAL A 1 93 ? -8.016 -0.700 4.751 1.00 90.94 93 VAL A N 1
ATOM 764 C CA . VAL A 1 93 ? -7.582 -0.163 6.045 1.00 90.94 93 VAL A CA 1
ATOM 765 C C . VAL A 1 93 ? -8.613 -0.480 7.129 1.00 90.94 93 VAL A C 1
ATOM 767 O O . VAL A 1 93 ? -9.818 -0.342 6.925 1.00 90.94 93 VAL A O 1
ATOM 770 N N . PHE A 1 94 ? -8.153 -0.929 8.296 1.00 90.62 94 PHE A N 1
ATOM 771 C CA . PHE A 1 94 ? -9.017 -1.231 9.439 1.00 90.62 94 PHE A CA 1
ATOM 772 C C . PHE A 1 94 ? -8.286 -1.015 10.767 1.00 90.62 94 PHE A C 1
ATOM 774 O O . PHE A 1 94 ? -7.061 -0.927 10.801 1.00 90.62 94 PHE A O 1
ATOM 781 N N . ASN A 1 95 ? -9.038 -0.960 11.867 1.00 93.12 95 ASN A N 1
ATOM 782 C CA . ASN A 1 95 ? -8.474 -0.951 13.216 1.00 93.12 95 ASN A CA 1
ATOM 783 C C . ASN A 1 95 ? -8.501 -2.365 13.799 1.00 93.12 95 ASN A C 1
ATOM 785 O O . ASN A 1 95 ? -9.517 -3.052 13.686 1.00 93.12 95 ASN A O 1
ATOM 789 N N . ASP A 1 96 ? -7.400 -2.802 14.408 1.00 88.88 96 ASP A N 1
ATOM 790 C CA . ASP A 1 96 ? -7.378 -4.057 15.161 1.00 88.88 96 ASP A CA 1
ATOM 791 C C . ASP A 1 96 ? -8.089 -3.939 16.521 1.00 88.88 96 ASP A C 1
ATOM 793 O O . ASP A 1 96 ? -8.581 -2.875 16.902 1.00 88.88 96 ASP A O 1
ATOM 797 N N . ASP A 1 97 ? -8.124 -5.041 17.275 1.00 89.69 97 ASP A N 1
ATOM 798 C CA . ASP A 1 97 ? -8.769 -5.113 18.594 1.00 89.69 97 ASP A CA 1
ATOM 799 C C . ASP A 1 97 ? -8.127 -4.176 19.639 1.00 89.69 97 ASP A C 1
ATOM 801 O O . ASP A 1 97 ? -8.706 -3.935 20.697 1.00 89.69 97 ASP A O 1
ATOM 805 N N . GLN A 1 98 ? -6.934 -3.635 19.358 1.00 90.94 98 GLN A N 1
ATOM 806 C CA . GLN A 1 98 ? -6.257 -2.629 20.181 1.00 90.94 98 GLN A CA 1
ATOM 807 C C . GLN A 1 98 ? -6.483 -1.197 19.672 1.00 90.94 98 GLN A C 1
ATOM 809 O O . GLN A 1 98 ? -5.891 -0.257 20.202 1.00 90.94 98 GLN A O 1
ATOM 814 N N . GLY A 1 99 ? -7.327 -1.015 18.653 1.00 90.38 99 GLY A N 1
ATOM 815 C CA . GLY A 1 99 ? -7.604 0.278 18.036 1.00 90.38 99 GLY A CA 1
ATOM 816 C C . GLY A 1 99 ? -6.481 0.784 17.131 1.00 90.38 99 GLY A C 1
ATOM 817 O O . GLY A 1 99 ? -6.467 1.967 16.799 1.00 90.38 99 GLY A O 1
ATOM 818 N N . GLN A 1 100 ? -5.528 -0.069 16.743 1.00 91.12 100 GLN A N 1
ATOM 819 C CA . GLN A 1 100 ? -4.402 0.348 15.914 1.00 91.12 100 GLN A CA 1
ATOM 820 C C . GLN A 1 100 ? -4.688 0.146 14.425 1.00 91.12 100 GLN A C 1
ATOM 822 O O . GLN A 1 100 ? -5.224 -0.887 14.021 1.00 91.12 100 GLN A O 1
ATOM 827 N N . VAL A 1 101 ? -4.248 1.099 13.598 1.00 91.00 101 VAL A N 1
ATOM 828 C CA . VAL A 1 101 ? -4.428 1.054 12.140 1.00 91.00 101 VAL A CA 1
ATOM 829 C C . VAL A 1 101 ? -3.603 -0.078 11.518 1.00 91.00 101 VAL A C 1
ATOM 831 O O . VAL A 1 101 ? -2.390 -0.205 11.745 1.00 91.00 101 VAL A O 1
ATOM 834 N N . ARG A 1 102 ? -4.275 -0.885 10.697 1.00 92.12 102 ARG A N 1
ATOM 835 C CA . ARG A 1 102 ? -3.742 -2.022 9.946 1.00 92.12 102 ARG A CA 1
ATOM 836 C C . ARG A 1 102 ? -4.143 -1.933 8.478 1.00 92.12 102 ARG A C 1
ATOM 838 O O . ARG A 1 102 ? -5.251 -1.516 8.154 1.00 92.12 102 ARG A O 1
ATOM 845 N N . TYR A 1 103 ? -3.262 -2.433 7.620 1.00 90.12 103 TYR A N 1
ATOM 846 C CA . TYR A 1 103 ? -3.480 -2.574 6.182 1.00 90.12 103 TYR A CA 1
ATOM 847 C C . TYR A 1 103 ? -3.535 -4.057 5.815 1.00 90.12 103 TYR A C 1
ATOM 849 O O . TYR A 1 103 ? -2.718 -4.841 6.303 1.00 90.12 103 TYR A O 1
ATOM 857 N N . ARG A 1 104 ? -4.472 -4.476 4.966 1.00 88.81 104 ARG A N 1
ATOM 858 C CA . ARG A 1 104 ? -4.559 -5.855 4.447 1.00 88.81 104 ARG A CA 1
ATOM 859 C C . ARG A 1 104 ? -4.946 -5.845 2.973 1.00 88.81 104 ARG A C 1
ATOM 861 O O . ARG A 1 104 ? -5.470 -4.850 2.500 1.00 88.81 104 ARG A O 1
ATOM 868 N N . GLY A 1 105 ? -4.723 -6.952 2.271 1.00 84.75 105 GLY A N 1
ATOM 869 C CA . GLY A 1 105 ? -5.228 -7.106 0.903 1.00 84.75 105 GLY A CA 1
ATOM 870 C C . GLY A 1 105 ? -6.751 -7.241 0.902 1.00 84.75 105 GLY A C 1
ATOM 871 O O . GLY A 1 105 ? -7.282 -7.885 1.816 1.00 84.75 105 GLY A O 1
ATOM 872 N N . ASN A 1 106 ? -7.399 -6.631 -0.091 1.00 72.81 106 ASN A N 1
ATOM 873 C CA . ASN A 1 106 ? -8.826 -6.801 -0.389 1.00 72.81 106 ASN A CA 1
ATOM 874 C C . ASN A 1 106 ? -9.095 -8.179 -1.026 1.00 72.81 106 ASN A C 1
ATOM 876 O O . ASN A 1 106 ? -8.266 -8.617 -1.861 1.00 72.81 106 ASN A O 1
#

Secondary structure (DSSP, 8-state):
---HHHHHHHHHHHHHHTTS-EEEE-TTS-EEEE---HHHHHHHHHHHHHHHHHHHHGGG-B-HHHHHHH--S-HHHHHHHHHHHHHTTSEEEEE-TTS-EEEEE-

Sequence (106 aa):
MGDSLEYIRSELEHLMQKGCLDVFNDNRGEVRYREPCDHDQAILQSRLKILRLAKWRRRRGFHFSGIMLELEDSPEEVRSELESLIQEGCLDVFNDDQGQVRYRGN

Foldseek 3Di:
DPVPVVVVVVVQVVCVVVQQWDWDQDPVRDIDIDGPDPVVVLLVVLLVLQLVQQVVCAPVADDLVVSVVVRPDDSVSNVVSLVVCVVVQQWDWDADPVRGIGIHGD

Radius of gyration: 15.65 Å; chains: 1; bounding box: 32×30×46 Å